Protein 2VMH (pdb70)

B-factor: mean 17.17, std 7.68, range [8.71, 51.93]

Structure (mmCIF, N/CA/C/O backbone):
data_2VMH
#
_entry.id   2VMH
#
_cell.length_a   76.784
_cell.length_b   76.784
_cell.length_c   51.822
_cell.angle_alpha   90.00
_cell.angle_beta   90.00
_cell.angle_gamma   120.00
#
_symmetry.space_group_name_H-M   'P 65'
#
loop_
_entity.id
_entity.type
_entity.pdbx_description
1 polymer 'FIBRONECTIN TYPE III DOMAIN PROTEIN'
2 non-polymer 'CALCIUM ION'
3 water water
#
loop_
_atom_site.group_PDB
_atom_site.id
_atom_site.type_symbol
_atom_site.label_atom_id
_atom_site.label_alt_id
_atom_site.label_comp_id
_atom_site.label_asym_id
_atom_site.label_entity_id
_atom_site.label_seq_id
_atom_site.pdbx_PDB_ins_code
_atom_site.Cartn_x
_atom_site.Cartn_y
_atom_site.Cartn_z
_atom_site.occupancy
_atom_site.B_iso_or_equiv
_atom_site.auth_seq_id
_atom_site.auth_comp_id
_atom_site.auth_asym_id
_atom_site.auth_atom_id
_atom_site.pdbx_PDB_model_num
ATOM 1 N N . VAL A 1 5 ? 14.122 -53.243 6.801 1.00 29.26 904 VAL A N 1
ATOM 2 C CA . VAL A 1 5 ? 14.040 -51.841 6.279 1.00 27.98 904 VAL A CA 1
ATOM 3 C C . VAL A 1 5 ? 14.844 -50.864 7.162 1.00 27.02 904 VAL A C 1
ATOM 4 O O . VAL A 1 5 ? 15.295 -51.172 8.269 1.00 31.30 904 VAL A O 1
ATOM 8 N N . GLU A 1 6 ? 15.132 -49.727 6.593 1.00 25.04 905 GLU A N 1
ATOM 9 C CA . GLU A 1 6 ? 15.860 -48.693 7.287 1.00 22.83 905 GLU A CA 1
ATOM 10 C C . GLU A 1 6 ? 14.900 -47.895 8.161 1.00 19.73 905 GLU A C 1
ATOM 11 O O . GLU A 1 6 ? 13.767 -47.608 7.783 1.00 19.54 905 GLU A O 1
ATOM 17 N N . THR A 1 7 ? 15.365 -47.475 9.325 1.00 16.71 906 THR A N 1
ATOM 18 C CA . THR A 1 7 ? 14.538 -46.704 10.236 1.00 16.25 906 THR A CA 1
ATOM 19 C C . THR A 1 7 ? 14.251 -45.312 9.694 1.00 15.80 906 THR A C 1
ATOM 20 O O . THR A 1 7 ? 13.224 -44.712 10.007 1.00 16.17 906 THR A O 1
ATOM 24 N N . SER A 1 8 ? 15.200 -44.795 8.919 1.00 14.58 907 SER A N 1
ATOM 25 C CA . SER A 1 8 ? 14.963 -43.577 8.129 1.00 14.33 907 SER A CA 1
ATOM 26 C C . SER A 1 8 ? 15.710 -43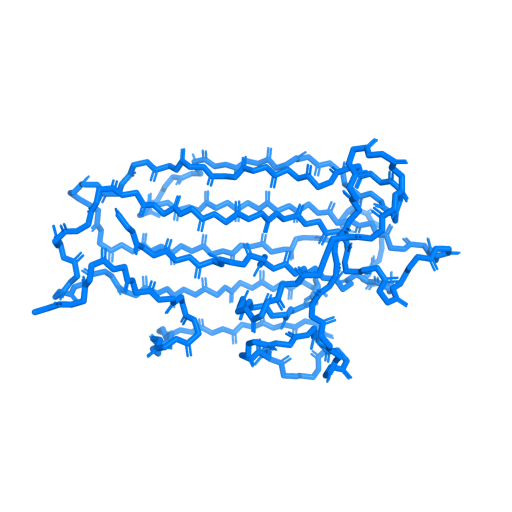.782 6.806 1.00 13.85 907 SER A C 1
ATOM 27 O O . SER A 1 8 ? 16.675 -44.561 6.753 1.00 14.80 907 SER A O 1
ATOM 30 N N . VAL A 1 9 ? 15.240 -43.101 5.762 1.00 12.51 908 VAL A N 1
ATOM 31 C CA . VAL A 1 9 ? 15.842 -43.188 4.430 1.00 13.66 908 VAL A CA 1
ATOM 32 C C . VAL A 1 9 ? 16.148 -41.748 3.956 1.00 13.31 908 VAL A C 1
ATOM 33 O O . VAL A 1 9 ? 15.217 -40.925 3.800 1.00 13.17 908 VAL A O 1
ATOM 37 N N . TYR A 1 10 ? 17.422 -41.441 3.733 1.00 12.48 909 TYR A N 1
ATOM 38 C CA . TYR A 1 10 ? 17.755 -40.085 3.282 1.00 12.29 909 TYR A CA 1
ATOM 39 C C . TYR A 1 10 ? 17.334 -39.955 1.830 1.00 11.91 909 TYR A C 1
ATOM 40 O O . TYR A 1 10 ? 17.503 -40.902 1.068 1.00 12.23 909 TYR A O 1
ATOM 49 N N . LEU A 1 11 ? 16.849 -38.783 1.405 1.00 12.55 910 LEU A N 1
ATOM 50 C CA . LEU A 1 11 ? 16.513 -38.629 -0.011 1.00 12.83 910 LEU A CA 1
ATOM 51 C C . LEU A 1 11 ? 17.711 -38.895 -0.907 1.00 13.23 910 LEU A C 1
ATOM 52 O O . LEU A 1 11 ? 17.564 -39.361 -2.026 1.00 14.72 910 LEU A O 1
ATOM 57 N N . SER A 1 12 ? 18.891 -38.553 -0.415 1.00 13.87 911 SER A N 1
ATOM 58 C CA . SER A 1 12 ? 20.139 -38.796 -1.190 1.00 15.21 911 SER A CA 1
ATOM 59 C C . SER A 1 12 ? 20.419 -40.292 -1.466 1.00 16.38 911 SER A C 1
ATOM 60 O O . SER A 1 12 ? 21.280 -40.649 -2.338 1.00 19.01 911 SER A O 1
ATOM 63 N N . GLU A 1 13 ? 19.705 -41.173 -0.775 1.00 17.15 912 GLU A N 1
ATOM 64 C CA . GLU A 1 13 ? 19.814 -42.611 -1.024 1.00 18.10 912 GLU A CA 1
ATOM 65 C C . GLU A 1 13 ? 18.850 -43.075 -2.124 1.00 18.70 912 GLU A C 1
ATOM 66 O O . GLU A 1 13 ? 18.905 -44.238 -2.555 1.00 20.57 912 GLU A O 1
ATOM 72 N N . LEU A 1 14 ? 17.878 -42.230 -2.453 1.00 17.38 913 LEU A N 1
ATOM 73 C CA . LEU A 1 14 ? 16.799 -42.588 -3.379 1.00 17.99 913 LEU A CA 1
ATOM 74 C C . LEU A 1 14 ? 17.081 -42.072 -4.776 1.00 18.68 913 LEU A C 1
ATOM 75 O O . LEU A 1 14 ? 17.856 -41.128 -4.955 1.00 20.23 913 LEU A O 1
ATOM 80 N N . GLU A 1 15 ? 16.444 -42.676 -5.771 1.00 19.90 914 GLU A N 1
ATOM 81 C CA . GLU A 1 15 ? 16.477 -42.159 -7.137 1.00 19.77 914 GLU A CA 1
ATOM 82 C C . GLU A 1 15 ? 15.219 -41.337 -7.381 1.00 17.85 914 GLU A C 1
ATOM 83 O O . GLU A 1 15 ? 14.130 -41.727 -7.019 1.00 18.02 914 GLU A O 1
ATOM 89 N N . TRP A 1 16 ? 15.372 -40.191 -8.025 1.00 16.09 915 TRP A N 1
ATOM 90 C CA . TRP A 1 16 ? 14.198 -39.367 -8.374 1.00 15.93 915 TRP A CA 1
ATOM 91 C C . TRP A 1 16 ? 13.548 -39.849 -9.692 1.00 15.65 915 TRP A C 1
ATOM 92 O O . TRP A 1 16 ? 14.226 -40.503 -10.528 1.00 16.49 915 TRP A O 1
ATOM 103 N N . LYS A 1 17 ? 12.261 -39.539 -9.868 1.00 14.56 916 LYS A N 1
ATOM 104 C CA . LYS A 1 17 ? 11.538 -39.744 -11.133 1.00 16.36 916 LYS A CA 1
ATOM 105 C C . LYS A 1 17 ? 11.954 -38.710 -12.184 1.00 14.94 916 LYS A C 1
ATOM 106 O O . LYS A 1 17 ? 11.819 -38.940 -13.369 1.00 15.62 916 LYS A O 1
ATOM 112 N N . SER A 1 18 ? 12.303 -37.506 -11.706 1.00 13.32 917 SER A N 1
ATOM 113 C CA . SER A 1 18 ? 12.698 -36.392 -12.552 1.00 13.73 917 SER A CA 1
ATOM 114 C C . SER A 1 18 ? 13.352 -35.321 -11.673 1.00 13.69 917 SER A C 1
ATOM 115 O O . SER A 1 18 ? 13.049 -35.214 -10.493 1.00 13.76 917 SER A O 1
ATOM 118 N N . ALA A 1 19 ? 14.277 -34.553 -12.232 1.00 12.80 918 ALA A N 1
ATOM 119 C CA . ALA A 1 19 ? 14.900 -33.490 -11.441 1.00 12.88 918 ALA A CA 1
ATOM 120 C C . ALA A 1 19 ? 15.448 -32.431 -12.402 1.00 13.28 918 ALA A C 1
ATOM 121 O O . ALA A 1 19 ? 16.093 -32.766 -13.417 1.00 15.39 918 ALA A O 1
ATOM 123 N N . SER A 1 20 ? 15.129 -31.175 -12.126 1.00 11.65 919 SER A N 1
ATOM 124 C CA . SER A 1 20 ? 15.694 -30.051 -12.856 1.00 12.01 919 SER A CA 1
ATOM 125 C C . SER A 1 20 ? 16.398 -29.151 -11.846 1.00 10.94 919 SER A C 1
ATOM 126 O O . SER A 1 20 ? 16.098 -29.177 -10.658 1.00 11.57 919 SER A O 1
ATOM 129 N N . THR A 1 21 ? 17.310 -28.361 -12.362 1.00 11.01 920 THR A N 1
ATOM 130 C CA . THR A 1 21 ? 18.023 -27.366 -11.576 1.00 10.95 920 THR A CA 1
ATOM 131 C C . THR A 1 21 ? 18.446 -26.192 -12.466 1.00 11.06 920 THR A C 1
ATOM 132 O O . THR A 1 21 ? 18.556 -26.364 -13.695 1.00 11.91 920 THR A O 1
ATOM 136 N N . GLY A 1 22 ? 18.709 -25.043 -11.853 1.00 11.10 921 GLY A N 1
ATOM 137 C CA . GLY A 1 22 ? 19.246 -23.880 -12.572 1.00 11.78 921 GLY A CA 1
ATOM 138 C C . GLY A 1 22 ? 20.733 -23.855 -12.788 1.00 12.06 921 GLY A C 1
ATOM 139 O O . GLY A 1 22 ? 21.228 -22.990 -13.533 1.00 13.90 921 GLY A O 1
ATOM 140 N N . TYR A 1 23 ? 21.441 -24.823 -12.233 1.00 12.07 922 TYR A N 1
ATOM 141 C CA . TYR A 1 23 ? 22.891 -24.908 -12.383 1.00 13.49 922 TYR A CA 1
ATOM 142 C C . TYR A 1 23 ? 23.402 -26.296 -12.103 1.00 14.06 922 TYR A C 1
ATOM 143 O O . TYR A 1 23 ? 23.065 -26.872 -11.078 1.00 13.68 922 TYR A O 1
ATOM 152 N N . GLY A 1 24 ? 24.290 -26.796 -12.932 1.00 14.86 923 GLY A N 1
ATOM 153 C CA . GLY A 1 24 ? 25.026 -27.991 -12.552 1.00 15.57 923 GLY A CA 1
ATOM 154 C C . GLY A 1 24 ? 24.210 -29.219 -12.274 1.00 15.59 923 GLY A C 1
ATOM 155 O O . GLY A 1 24 ? 23.270 -29.539 -12.990 1.00 14.75 923 GLY A O 1
ATOM 156 N N . GLU A 1 25 ? 24.643 -29.914 -11.231 1.00 15.93 924 GLU A N 1
ATOM 157 C CA . GLU A 1 25 ? 24.065 -31.151 -10.780 1.00 15.61 924 GLU A CA 1
ATOM 158 C C . GLU A 1 25 ? 23.245 -30.923 -9.511 1.00 14.50 924 GLU A C 1
ATOM 159 O O . GLU A 1 25 ? 23.571 -30.063 -8.677 1.00 13.65 924 GLU A O 1
ATOM 165 N N . ILE A 1 26 ? 22.205 -31.722 -9.406 1.00 13.87 925 ILE A N 1
ATOM 166 C CA . ILE A 1 26 ? 21.559 -31.910 -8.087 1.00 14.29 925 ILE A CA 1
ATOM 167 C C . ILE A 1 26 ? 22.532 -32.808 -7.308 1.00 13.90 925 ILE A C 1
ATOM 168 O O . ILE A 1 26 ? 22.823 -33.923 -7.734 1.00 15.87 925 ILE A O 1
ATOM 173 N N . GLN A 1 27 ? 23.082 -32.284 -6.212 1.00 12.42 926 GLN A N 1
ATOM 174 C CA . GLN A 1 27 ? 24.132 -32.960 -5.478 1.00 13.33 926 GLN A CA 1
ATOM 175 C C . GLN A 1 27 ? 23.599 -33.751 -4.291 1.00 13.16 926 GLN A C 1
ATOM 176 O O . GLN A 1 27 ? 22.769 -33.263 -3.524 1.00 12.76 926 GLN A O 1
ATOM 182 N N . LYS A 1 28 ? 24.074 -34.984 -4.174 1.00 13.51 927 LYS A N 1
ATOM 183 C CA . LYS A 1 28 ? 23.726 -35.855 -3.070 1.00 14.69 927 LYS A CA 1
ATOM 184 C C . LYS A 1 28 ? 24.710 -35.611 -1.942 1.00 13.71 927 LYS A C 1
ATOM 185 O O . LYS A 1 28 ? 25.918 -35.755 -2.115 1.00 14.46 927 LYS A O 1
ATOM 191 N N . ASP A 1 29 ? 24.182 -35.178 -0.795 1.00 12.22 928 ASP A N 1
ATOM 192 C CA . ASP A 1 29 ? 25.002 -34.946 0.400 1.00 12.66 928 ASP A CA 1
ATOM 193 C C . ASP A 1 29 ? 26.078 -33.860 0.250 1.00 12.87 928 ASP A C 1
ATOM 194 O O . ASP A 1 29 ? 27.144 -33.864 0.903 1.00 13.81 928 ASP A O 1
ATOM 199 N N . ALA A 1 30 ? 25.754 -32.877 -0.593 1.00 12.39 929 ALA A N 1
ATOM 200 C CA . ALA A 1 30 ? 26.604 -31.727 -0.767 1.00 12.55 929 ALA A CA 1
ATOM 201 C C . ALA A 1 30 ? 25.751 -30.594 -1.325 1.00 12.14 929 ALA A C 1
ATOM 202 O O . ALA A 1 30 ? 24.642 -30.819 -1.832 1.00 12.25 929 ALA A O 1
ATOM 204 N N . SER A 1 31 ? 26.288 -29.376 -1.240 1.00 12.10 930 SER A N 1
ATOM 205 C CA . SER A 1 31 ? 25.640 -28.212 -1.817 1.00 12.19 930 SER A CA 1
ATOM 206 C C . SER A 1 31 ? 25.711 -28.279 -3.343 1.00 12.80 930 SER A C 1
ATOM 207 O O . SER A 1 31 ? 26.452 -29.078 -3.880 1.00 13.18 930 SER A O 1
ATOM 210 N N . CYS A 1 32 ? 25.079 -27.336 -4.038 1.00 12.90 931 CYS A N 1
ATOM 211 C CA . CYS A 1 32 ? 25.161 -27.404 -5.508 1.00 14.48 931 CYS A CA 1
ATOM 212 C C . CYS A 1 32 ? 26.604 -27.098 -5.972 1.00 14.20 931 CYS A C 1
ATOM 213 O O . CYS A 1 32 ? 26.945 -27.467 -7.070 1.00 15.07 931 CYS A O 1
ATOM 216 N N . ASP A 1 33 ? 27.429 -26.448 -5.139 1.00 14.88 932 ASP A N 1
ATOM 217 C CA . ASP A 1 33 ? 28.847 -26.207 -5.512 1.00 14.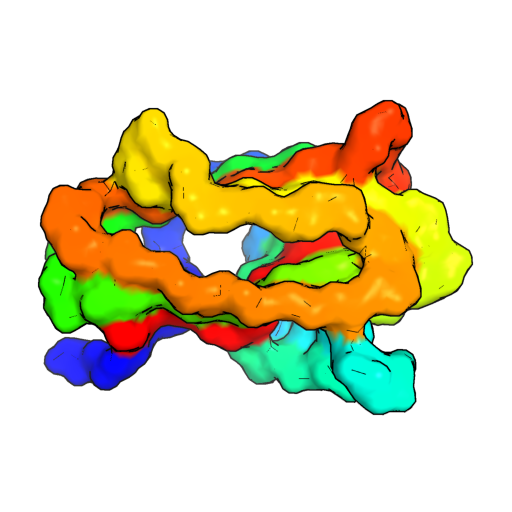26 932 ASP A CA 1
ATOM 218 C C . ASP A 1 33 ? 29.759 -27.341 -4.977 1.00 14.45 932 ASP A C 1
ATOM 219 O O . ASP A 1 33 ? 30.984 -27.232 -5.082 1.00 15.75 932 ASP A O 1
ATOM 224 N N . GLY A 1 34 ? 29.188 -28.395 -4.372 1.00 14.82 933 GLY A N 1
ATOM 225 C CA . GLY A 1 34 ? 29.965 -29.567 -3.967 1.00 15.45 933 GLY A CA 1
ATOM 226 C C . GLY A 1 34 ? 30.607 -29.445 -2.579 1.00 16.06 933 GLY A C 1
ATOM 227 O O . GLY A 1 34 ? 31.478 -30.246 -2.232 1.00 18.37 933 GLY A O 1
ATOM 228 N N . ASN A 1 35 ? 30.162 -28.471 -1.779 1.00 14.83 934 ASN A N 1
ATOM 229 C CA . ASN A 1 35 ? 30.671 -28.295 -0.417 1.00 15.49 934 ASN A CA 1
ATOM 230 C C . ASN A 1 35 ? 29.777 -29.071 0.554 1.00 14.00 934 ASN A C 1
ATOM 231 O O . ASN A 1 35 ? 28.673 -29.517 0.182 1.00 14.68 934 ASN A O 1
ATOM 236 N N . THR A 1 36 ? 30.233 -29.260 1.790 1.00 13.71 935 THR A N 1
ATOM 237 C CA . THR A 1 36 ? 29.311 -29.720 2.818 1.00 14.30 935 THR A CA 1
ATOM 238 C C . THR A 1 36 ? 28.146 -28.739 2.888 1.00 12.81 935 THR A C 1
ATOM 239 O O . THR A 1 36 ? 28.346 -27.510 2.881 1.00 13.05 935 THR A O 1
ATOM 243 N N . ILE A 1 37 ? 26.927 -29.289 2.947 1.00 11.73 936 ILE A N 1
ATOM 244 C CA . ILE A 1 37 ? 25.741 -28.437 3.043 1.00 11.66 936 ILE A CA 1
ATOM 245 C C . ILE A 1 37 ? 25.795 -27.626 4.341 1.00 11.90 936 ILE A C 1
ATOM 246 O O . ILE A 1 37 ? 26.062 -28.181 5.410 1.00 11.51 936 ILE A O 1
ATOM 251 N N . THR A 1 38 ? 25.556 -26.316 4.234 1.00 11.77 937 THR A N 1
ATOM 252 C CA . THR A 1 38 ? 25.462 -25.465 5.379 1.00 12.22 937 THR A CA 1
ATOM 253 C C . THR A 1 38 ? 24.252 -24.570 5.271 1.00 11.69 937 THR A C 1
ATOM 254 O O . THR A 1 38 ? 23.977 -24.040 4.203 1.00 11.88 937 THR A O 1
ATOM 258 N N . LEU A 1 39 ? 23.522 -24.394 6.388 1.00 11.12 938 LEU A N 1
ATOM 259 C CA . LEU A 1 39 ? 22.375 -23.492 6.468 1.00 11.91 938 LEU A CA 1
ATOM 260 C C . LEU A 1 39 ? 22.590 -22.498 7.621 1.00 12.49 938 LEU A C 1
ATOM 261 O O . LEU A 1 39 ? 23.464 -22.683 8.482 1.00 12.70 938 LEU A O 1
ATOM 266 N N . LYS A 1 40 ? 21.804 -21.442 7.621 1.00 13.41 939 LYS A N 1
ATOM 267 C CA . LYS A 1 40 ? 21.906 -20.407 8.651 1.00 14.99 939 LYS A CA 1
ATOM 268 C C . LYS A 1 40 ? 21.187 -20.835 9.933 1.00 15.97 939 LYS A C 1
ATOM 269 O O . LYS A 1 40 ? 19.959 -20.999 9.939 1.00 15.37 939 LYS A O 1
ATOM 275 N N . GLY A 1 41 ? 21.947 -20.923 11.028 1.00 18.05 940 GLY A N 1
ATOM 276 C CA . GLY A 1 41 ? 21.387 -21.320 12.324 1.00 19.75 940 GLY A CA 1
ATOM 277 C C . GLY A 1 41 ? 20.731 -20.152 13.024 1.00 22.31 940 GLY A C 1
ATOM 278 O O . GLY A 1 41 ? 20.956 -19.007 12.669 1.00 21.14 940 GLY A O 1
ATOM 279 N N . GLU A 1 42 ? 19.957 -20.480 14.058 1.00 26.00 941 GLU A N 1
ATOM 280 C CA . GLU A 1 42 ? 19.277 -19.500 14.898 1.00 29.86 941 GLU A CA 1
ATOM 281 C C . GLU A 1 42 ? 20.306 -18.633 15.633 1.00 30.18 941 GLU A C 1
ATOM 282 O O . GLU A 1 42 ? 20.051 -17.449 15.823 1.00 32.96 941 GLU A O 1
ATOM 288 N N . ASN A 1 43 ? 21.467 -19.190 16.008 1.00 30.58 942 ASN A N 1
ATOM 289 C CA . ASN A 1 43 ? 22.495 -18.367 16.684 1.00 30.98 942 ASN A CA 1
ATOM 290 C C . ASN A 1 43 ? 23.276 -17.435 15.721 1.00 30.66 942 ASN A C 1
ATOM 291 O 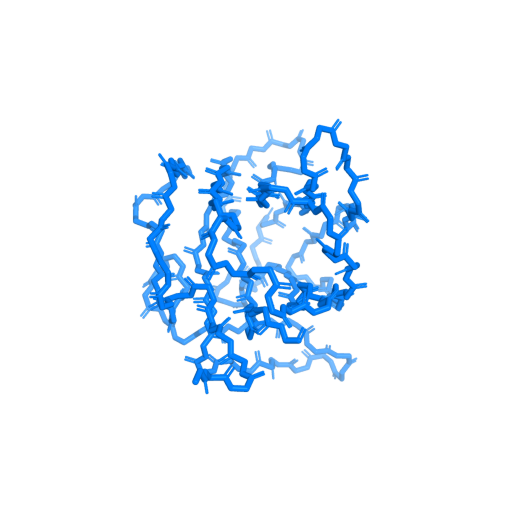O . ASN A 1 43 ? 24.183 -16.723 16.157 1.00 32.61 942 ASN A O 1
ATOM 296 N N . GLY A 1 44 ? 22.899 -17.418 14.432 1.00 29.24 943 GLY A N 1
ATOM 297 C CA . GLY A 1 44 ? 23.651 -16.686 13.402 1.00 27.93 943 GLY A CA 1
ATOM 298 C C . GLY A 1 44 ? 24.797 -17.438 12.738 1.00 26.40 943 GLY A C 1
ATOM 299 O O . GLY A 1 44 ? 25.240 -17.085 11.636 1.00 26.43 943 GLY A O 1
ATOM 300 N N . GLU A 1 45 ? 25.234 -18.527 13.373 1.00 24.03 944 GLU A N 1
ATOM 301 C CA . GLU A 1 45 ? 26.317 -19.347 12.889 1.00 23.16 944 GLU A CA 1
ATOM 302 C C . GLU A 1 45 ? 25.794 -20.382 11.875 1.00 21.24 944 GLU A C 1
ATOM 303 O O . GLU A 1 45 ? 24.585 -20.625 11.834 1.00 21.54 944 GLU A O 1
ATOM 309 N N . LYS A 1 46 ? 26.702 -20.958 11.102 1.00 19.61 945 LYS A N 1
ATOM 310 C CA . LYS A 1 46 ? 26.378 -22.016 10.126 1.00 20.33 945 LYS A CA 1
ATOM 311 C C . LYS A 1 46 ? 26.000 -23.297 10.880 1.00 17.81 945 LYS A C 1
ATOM 312 O O . LYS A 1 46 ? 26.565 -23.625 11.941 1.00 18.96 945 LYS A O 1
ATOM 318 N N . VAL A 1 47 ? 25.077 -24.036 10.287 1.00 14.70 946 VAL A N 1
ATOM 319 C CA . VAL A 1 47 ? 24.759 -25.408 10.708 1.00 14.16 946 VAL A CA 1
ATOM 320 C C . VAL A 1 47 ? 25.129 -26.297 9.507 1.00 13.74 946 VAL A C 1
ATOM 321 O O . VAL A 1 47 ? 24.631 -26.059 8.388 1.00 14.25 946 VAL A O 1
ATOM 325 N N . SER A 1 48 ? 26.007 -27.275 9.741 1.00 13.67 947 SER A N 1
ATOM 326 C CA . SER A 1 48 ? 26.489 -28.146 8.702 1.00 13.76 947 SER A CA 1
ATOM 327 C C . SER A 1 48 ? 25.677 -29.425 8.724 1.00 13.05 947 SER A C 1
ATOM 328 O O . SER A 1 48 ? 25.303 -29.870 9.807 1.00 14.29 947 SER A O 1
ATOM 331 N N . TYR A 1 49 ? 25.495 -30.056 7.560 1.00 12.14 948 TYR A N 1
ATOM 332 C CA . TYR A 1 49 ? 24.717 -31.278 7.400 1.00 12.62 948 TYR A CA 1
ATOM 333 C C . TYR A 1 49 ? 25.542 -32.335 6.668 1.00 13.78 948 TYR A C 1
ATOM 334 O O . TYR A 1 49 ? 26.065 -32.087 5.573 1.00 15.30 948 TYR A O 1
ATOM 343 N N . ASP A 1 50 ? 25.612 -33.526 7.249 1.00 14.87 949 ASP A N 1
ATOM 344 C CA . ASP A 1 50 ? 26.300 -34.636 6.611 1.00 15.27 949 ASP A CA 1
ATOM 345 C C . ASP A 1 50 ? 25.550 -35.165 5.384 1.00 14.48 949 ASP A C 1
ATOM 346 O O . ASP A 1 50 ? 26.161 -35.586 4.384 1.00 16.63 949 ASP A O 1
ATOM 351 N N . LYS A 1 51 ? 24.219 -35.170 5.495 1.00 12.64 950 LYS A N 1
ATOM 352 C CA . LYS A 1 51 ? 23.357 -35.686 4.441 1.00 12.59 950 LYS A CA 1
ATOM 353 C C . LYS A 1 51 ? 22.382 -34.608 4.000 1.00 11.56 950 LYS A C 1
ATOM 354 O O . LYS A 1 51 ? 21.994 -33.726 4.780 1.00 11.83 950 LYS A O 1
ATOM 360 N N . GLY A 1 52 ? 21.939 -34.729 2.738 1.00 11.30 951 GLY A N 1
ATOM 361 C CA . GLY A 1 52 ? 20.943 -33.788 2.211 1.00 10.65 951 GLY A CA 1
ATOM 362 C C . GLY A 1 52 ? 20.992 -33.742 0.687 1.00 11.11 951 GLY A C 1
ATOM 363 O O . GLY A 1 52 ? 21.626 -34.601 0.018 1.00 11.44 951 GLY A O 1
ATOM 364 N N . ILE A 1 53 ? 20.338 -32.723 0.134 1.00 11.31 952 ILE A N 1
ATOM 365 C CA . ILE A 1 53 ? 20.250 -32.532 -1.309 1.00 11.21 952 ILE A CA 1
ATOM 366 C C . ILE A 1 53 ? 20.620 -31.060 -1.572 1.00 11.11 952 ILE A C 1
ATOM 367 O O . ILE A 1 53 ? 20.056 -30.168 -0.965 1.00 10.78 952 ILE A O 1
ATOM 372 N N . GLY A 1 54 ? 21.572 -30.846 -2.482 1.00 10.84 953 GLY A N 1
ATOM 373 C CA . GLY A 1 54 ? 21.950 -29.507 -2.864 1.00 10.95 953 GLY A CA 1
ATOM 374 C C . GLY A 1 54 ? 21.543 -29.163 -4.281 1.00 10.31 953 GLY A C 1
ATOM 375 O O . GLY A 1 54 ? 21.882 -29.884 -5.212 1.00 11.84 953 GLY A O 1
ATOM 376 N N . THR A 1 55 ? 20.784 -28.067 -4.437 1.00 9.86 954 THR A N 1
ATOM 377 C CA . THR A 1 55 ? 20.312 -27.693 -5.757 1.00 10.53 954 THR A CA 1
ATOM 378 C C . THR A 1 55 ? 20.341 -26.161 -5.939 1.00 10.40 954 THR A C 1
ATOM 379 O O . THR A 1 55 ? 20.960 -25.423 -5.134 1.00 9.72 954 THR A O 1
ATOM 383 N N . HIS A 1 56 ? 19.705 -25.705 -7.009 1.00 10.71 955 HIS A N 1
ATOM 384 C CA . HIS A 1 56 ? 19.794 -24.308 -7.420 1.00 9.91 955 HIS A CA 1
ATOM 385 C C . HIS A 1 56 ? 18.478 -23.910 -8.081 1.00 9.83 955 HIS A C 1
ATOM 386 O O . HIS A 1 56 ? 18.029 -24.626 -8.971 1.00 10.91 955 HIS A O 1
ATOM 393 N N . ALA A 1 57 ? 17.890 -22.776 -7.691 1.00 10.02 956 ALA A N 1
ATOM 394 C CA . ALA A 1 57 ? 16.661 -22.346 -8.338 1.00 10.19 956 ALA A CA 1
ATOM 395 C C . ALA A 1 57 ? 16.928 -22.133 -9.845 1.00 10.52 956 ALA A C 1
ATOM 396 O O . ALA A 1 57 ? 18.057 -21.767 -10.214 1.00 11.20 956 ALA A O 1
ATOM 398 N N . HIS A 1 58 ? 15.936 -22.327 -10.712 1.00 11.66 957 HIS A N 1
ATOM 399 C CA . HIS A 1 58 ? 14.673 -23.007 -10.402 1.00 11.76 957 HIS A CA 1
ATOM 400 C C . HIS A 1 58 ? 14.908 -24.529 -10.426 1.00 11.09 957 HIS A C 1
ATOM 401 O O . HIS A 1 58 ? 15.504 -25.045 -11.374 1.00 11.55 957 HIS A O 1
ATOM 408 N N . SER A 1 59 ? 14.437 -25.235 -9.397 1.00 9.85 958 SER A N 1
ATOM 409 C CA . SER A 1 59 ? 14.644 -26.656 -9.291 1.00 10.02 958 SER A CA 1
ATOM 410 C C . SER A 1 59 ? 13.342 -27.348 -8.899 1.00 10.19 958 SER A C 1
ATOM 411 O O . SER A 1 59 ? 12.642 -26.865 -7.993 1.00 11.59 958 SER A O 1
ATOM 414 N N . GLU A 1 60 ? 13.070 -28.481 -9.566 1.00 11.18 959 GLU A N 1
ATOM 415 C CA . GLU A 1 60 ? 11.938 -29.350 -9.167 1.00 11.33 959 GLU A CA 1
ATOM 416 C C . GLU A 1 60 ? 12.492 -30.774 -9.158 1.00 11.58 959 GLU A C 1
ATOM 417 O O . GLU A 1 60 ? 13.037 -31.227 -10.176 1.00 12.76 959 GLU A O 1
ATOM 423 N N . ILE A 1 61 ? 12.327 -31.455 -8.022 1.00 10.32 960 ILE A N 1
ATOM 424 C CA . ILE A 1 61 ? 12.855 -32.791 -7.829 1.00 11.37 960 ILE A CA 1
ATOM 425 C C . ILE A 1 61 ? 11.691 -33.656 -7.333 1.00 11.81 960 ILE A C 1
ATOM 426 O O . ILE A 1 61 ? 11.057 -33.345 -6.323 1.00 12.32 960 ILE A O 1
ATOM 431 N N . VAL A 1 62 ? 11.394 -34.736 -8.063 1.00 11.83 961 VAL A N 1
ATOM 432 C CA . VAL A 1 62 ? 10.208 -35.555 -7.794 1.00 11.96 961 VAL A CA 1
ATOM 433 C C . VAL A 1 62 ? 10.633 -36.983 -7.444 1.00 12.57 961 VAL A C 1
ATOM 434 O O . VAL A 1 62 ? 11.379 -37.614 -8.190 1.00 12.82 961 VAL A O 1
ATOM 438 N N . TYR A 1 63 ? 10.136 -37.459 -6.295 1.00 12.23 962 TYR A N 1
ATOM 439 C CA . TYR A 1 63 ? 10.400 -38.805 -5.816 1.00 12.01 962 TYR A CA 1
ATOM 440 C C . TYR A 1 63 ? 9.090 -39.577 -5.723 1.00 13.33 962 TYR A C 1
ATOM 441 O O . TYR A 1 63 ? 8.086 -39.059 -5.228 1.00 14.03 962 TYR A O 1
ATOM 450 N N . SER A 1 64 ? 9.133 -40.809 -6.193 1.00 14.50 963 SER A N 1
ATOM 451 C CA . SER A 1 64 ? 8.042 -41.744 -5.928 1.00 15.40 963 SER A CA 1
ATOM 452 C C . SER A 1 64 ? 8.162 -42.292 -4.511 1.00 15.18 963 SER A C 1
ATOM 453 O O . SER A 1 64 ? 9.284 -42.663 -4.072 1.00 15.26 963 SER A O 1
ATOM 456 N N . LEU A 1 65 ? 7.022 -42.395 -3.827 1.00 15.49 964 LEU A N 1
ATOM 457 C CA . LEU A 1 65 ? 6.981 -43.026 -2.530 1.00 16.12 964 LEU A CA 1
ATOM 458 C C . LEU A 1 65 ? 6.470 -44.470 -2.628 1.00 17.90 964 LEU A C 1
ATOM 459 O O . LEU A 1 65 ? 6.177 -45.079 -1.624 1.00 18.22 964 LEU A O 1
ATOM 464 N N . GLU A 1 66 ? 6.351 -45.007 -3.841 1.00 18.90 965 GLU A N 1
ATOM 465 C CA . GLU A 1 66 ? 5.985 -46.435 -4.004 1.00 22.22 965 GLU A CA 1
ATOM 466 C C . GLU A 1 66 ? 7.070 -47.327 -3.409 1.00 23.48 965 GLU A C 1
ATOM 467 O O . GLU A 1 66 ? 8.260 -47.130 -3.651 1.00 24.52 965 GLU A O 1
ATOM 473 N N . GLY A 1 67 ? 6.635 -48.325 -2.628 1.00 25.61 966 GLY A N 1
ATOM 474 C CA . GLY A 1 67 ? 7.542 -49.172 -1.871 1.00 26.41 966 GLY A CA 1
ATOM 475 C C . GLY A 1 67 ? 8.238 -48.462 -0.722 1.00 26.80 966 GLY A C 1
ATOM 476 O O . GLY A 1 67 ? 9.214 -48.984 -0.165 1.00 29.65 966 GLY A O 1
ATOM 477 N N . LEU A 1 68 ? 7.763 -47.259 -0.374 1.00 25.64 967 LEU A N 1
ATOM 478 C CA . LEU A 1 68 ? 8.263 -46.521 0.782 1.00 24.43 967 LEU A CA 1
ATOM 479 C C . LEU A 1 68 ? 7.108 -46.110 1.719 1.00 24.84 967 LEU A C 1
ATOM 480 O O . LEU A 1 68 ? 7.221 -45.178 2.504 1.00 24.25 967 LEU A O 1
ATOM 485 N N . ASP A 1 69 ? 5.989 -46.831 1.669 1.00 25.54 968 ASP A N 1
ATOM 486 C CA . ASP A 1 69 ? 4.814 -46.499 2.516 1.00 26.55 968 AS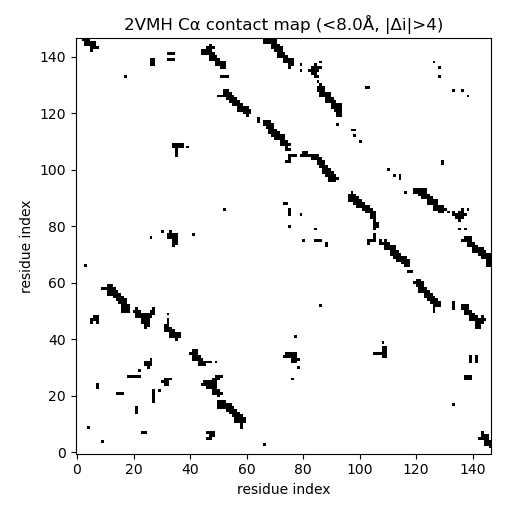P A CA 1
ATOM 487 C C . ASP A 1 69 ? 5.002 -46.775 4.017 1.00 25.87 968 ASP A C 1
ATOM 488 O O . ASP A 1 69 ? 4.068 -46.543 4.844 1.00 28.42 968 ASP A O 1
ATOM 493 N N . TYR A 1 70 ? 6.207 -47.215 4.366 1.00 23.80 969 TYR A N 1
ATOM 494 C CA . TYR A 1 70 ? 6.617 -47.490 5.737 1.00 22.97 969 TYR A CA 1
ATOM 495 C C . TYR A 1 70 ? 6.708 -46.234 6.625 1.00 19.49 969 TYR A C 1
ATOM 496 O O . TYR A 1 70 ? 6.723 -46.351 7.836 1.00 17.82 969 TYR A O 1
ATOM 505 N N . TYR A 1 71 ? 6.880 -45.055 6.025 1.00 17.52 970 TYR A N 1
ATOM 506 C CA . TYR A 1 71 ? 7.314 -43.865 6.784 1.00 17.79 970 TYR A CA 1
ATOM 507 C C . TYR A 1 71 ? 6.182 -42.893 7.043 1.00 18.14 970 TYR A C 1
ATOM 508 O O . TYR A 1 71 ? 5.258 -42.810 6.248 1.00 20.87 970 TYR A O 1
ATOM 517 N N . ASP A 1 72 ? 6.270 -42.160 8.150 1.00 17.53 971 ASP A N 1
ATOM 518 C CA . ASP A 1 72 ? 5.214 -41.262 8.554 1.00 18.65 971 ASP A CA 1
ATOM 519 C C . ASP A 1 72 ? 5.436 -39.834 8.030 1.00 16.28 971 ASP A C 1
ATOM 520 O O . ASP A 1 72 ? 4.488 -39.127 7.756 1.00 16.41 971 ASP A O 1
ATOM 525 N N . TYR A 1 73 ? 6.696 -39.406 7.931 1.00 13.85 972 TYR A N 1
ATOM 526 C CA . TYR A 1 73 ? 7.007 -37.994 7.688 1.00 14.26 972 TYR A CA 1
ATOM 527 C C . TYR A 1 73 ? 8.119 -37.826 6.662 1.00 12.97 972 TYR A C 1
ATOM 528 O O . TYR A 1 73 ? 9.041 -38.664 6.574 1.00 13.05 972 TYR A O 1
ATOM 537 N N . PHE A 1 74 ? 8.020 -36.725 5.918 1.00 11.51 973 PHE A N 1
ATOM 538 C CA . PHE A 1 74 ? 9.201 -36.206 5.244 1.00 10.78 973 PHE A CA 1
ATOM 539 C C . PHE A 1 74 ? 9.738 -35.086 6.150 1.00 10.67 973 PHE A C 1
ATOM 540 O O . PHE A 1 74 ? 8.976 -34.193 6.559 1.00 11.17 973 PHE A O 1
ATOM 548 N N . GLU A 1 75 ? 11.038 -35.135 6.469 1.00 10.61 974 GLU A N 1
ATOM 549 C CA . GLU A 1 75 ? 11.647 -34.095 7.318 1.00 10.50 974 GLU A CA 1
ATOM 550 C C . GLU A 1 75 ? 12.928 -33.595 6.668 1.00 10.05 974 GLU A C 1
ATOM 551 O O . GLU A 1 75 ? 13.710 -34.379 6.127 1.00 10.60 974 GLU A O 1
ATOM 557 N N . THR A 1 76 ? 13.128 -32.290 6.789 1.00 9.48 975 THR A N 1
ATOM 558 C CA . THR A 1 76 ? 14.331 -31.641 6.272 1.00 10.48 975 THR A CA 1
ATOM 559 C C . THR A 1 76 ? 14.424 -30.255 6.860 1.00 10.53 975 THR A C 1
ATOM 560 O O . THR A 1 76 ? 13.424 -29.698 7.346 1.00 12.24 975 THR A O 1
ATOM 564 N N . PHE A 1 77 ? 15.630 -29.706 6.848 1.00 10.46 976 PHE A N 1
ATOM 565 C CA . PHE A 1 77 ? 15.818 -28.256 7.005 1.00 10.84 976 PHE A CA 1
ATOM 566 C C . PHE A 1 77 ? 16.042 -27.650 5.628 1.00 11.37 976 PHE A C 1
ATOM 567 O O . PHE A 1 77 ? 16.524 -28.339 4.705 1.00 11.81 976 PHE A O 1
ATOM 575 N N . VAL A 1 78 ? 15.637 -26.398 5.484 1.00 10.81 977 VAL A N 1
ATOM 576 C CA . VAL A 1 78 ? 15.812 -25.696 4.204 1.00 10.57 977 VAL A CA 1
ATOM 577 C C . VAL A 1 78 ? 16.361 -24.287 4.447 1.00 10.09 977 VAL A C 1
ATOM 578 O O . VAL A 1 78 ? 16.081 -23.638 5.453 1.00 10.40 977 VAL A O 1
ATOM 582 N N . GLY A 1 79 ? 17.126 -23.824 3.479 1.00 10.89 978 GLY A N 1
ATOM 583 C CA . GLY A 1 79 ? 17.562 -22.445 3.472 1.00 10.89 978 GLY A CA 1
ATOM 584 C C . GLY A 1 79 ? 18.543 -22.178 2.328 1.00 10.00 978 GLY A C 1
ATOM 585 O O . GLY A 1 79 ? 18.904 -23.088 1.551 1.00 9.65 978 GLY A O 1
ATOM 586 N N . VAL A 1 80 ? 18.934 -20.905 2.193 1.00 10.38 979 VAL A N 1
ATOM 587 C CA . VAL A 1 80 ? 20.054 -20.579 1.297 1.00 10.12 979 VAL A CA 1
ATOM 588 C C . VAL A 1 80 ? 21.320 -21.290 1.837 1.00 10.46 979 VAL A C 1
ATOM 589 O O . VAL A 1 80 ? 21.691 -21.117 3.015 1.00 11.55 979 VAL A O 1
ATOM 593 N N . ASP A 1 81 ? 21.968 -22.066 0.977 1.00 10.05 980 ASP A N 1
ATOM 594 C CA . ASP A 1 81 ? 23.221 -22.712 1.369 1.00 10.64 980 ASP A CA 1
ATOM 595 C C . ASP A 1 81 ? 24.252 -21.621 1.682 1.00 10.72 980 ASP A C 1
ATOM 596 O O . ASP A 1 81 ? 24.408 -20.664 0.901 1.00 11.71 980 ASP A O 1
ATOM 601 N N . GLN A 1 82 ? 24.901 -21.749 2.847 1.00 11.08 981 GLN A N 1
ATOM 602 C CA . GLN A 1 82 ? 25.713 -20.624 3.345 1.00 10.95 981 GLN A CA 1
ATOM 603 C C . GLN A 1 82 ? 27.045 -20.469 2.621 1.00 10.97 981 GLN A C 1
ATOM 604 O O . GLN A 1 82 ? 27.784 -19.474 2.872 1.00 12.91 981 GLN A O 1
ATOM 610 N N . GLU A 1 83 ? 27.313 -21.338 1.649 1.00 11.61 982 GLU A N 1
ATOM 611 C CA . GLU A 1 83 ? 28.395 -21.003 0.669 1.00 12.15 982 GLU A CA 1
ATOM 612 C C . GLU A 1 83 ? 28.079 -19.665 -0.034 1.00 12.47 982 GLU A C 1
ATOM 613 O O . GLU A 1 83 ? 29.011 -19.028 -0.577 1.00 14.47 982 GLU A O 1
ATOM 619 N N . MET A 1 84 ? 26.795 -19.275 -0.066 1.00 11.26 983 MET A N 1
ATOM 620 C CA . MET A 1 84 ? 26.386 -18.001 -0.696 1.00 12.82 983 MET A CA 1
ATOM 621 C C . MET A 1 84 ? 26.023 -16.915 0.344 1.00 12.21 983 MET A C 1
ATOM 622 O O . MET A 1 84 ? 25.325 -15.934 0.003 1.00 13.02 983 MET A O 1
ATOM 627 N N . ALA A 1 85 ? 26.483 -17.080 1.598 1.00 12.80 984 ALA A N 1
ATOM 628 C CA . ALA A 1 85 ? 26.367 -15.989 2.560 1.00 13.39 984 ALA A CA 1
ATOM 629 C C . ALA A 1 85 ? 26.971 -14.695 1.945 1.00 14.10 984 ALA A C 1
ATOM 630 O O . ALA A 1 85 ? 27.996 -14.764 1.317 1.00 15.40 984 ALA A O 1
ATOM 632 N N . GLY A 1 86 ? 26.264 -13.584 2.119 1.00 14.38 985 GLY A N 1
ATOM 633 C CA . GLY A 1 86 ? 26.739 -12.269 1.665 1.00 13.76 985 GLY A CA 1
ATOM 634 C C . GLY A 1 86 ? 26.358 -11.895 0.235 1.00 13.83 985 GLY A C 1
ATOM 635 O O . GLY A 1 86 ? 26.696 -10.819 -0.240 1.00 14.07 985 GLY A O 1
ATOM 636 N N . THR A 1 87 ? 25.659 -12.795 -0.444 1.00 12.92 986 THR A N 1
ATOM 637 C CA . THR A 1 87 ? 25.274 -12.615 -1.823 1.00 12.32 986 THR A CA 1
ATOM 638 C C . THR A 1 87 ? 23.781 -12.199 -1.932 1.00 12.11 986 THR A C 1
ATOM 639 O O . THR A 1 87 ? 23.043 -12.096 -0.935 1.00 12.41 986 THR A O 1
ATOM 643 N N . VAL A 1 88 ? 23.377 -12.016 -3.191 1.00 11.38 987 VAL A N 1
ATOM 644 C CA . VAL A 1 88 ? 21.999 -11.678 -3.602 1.00 11.81 987 VAL A CA 1
ATOM 645 C C . VAL A 1 88 ? 21.056 -12.881 -3.547 1.00 11.84 987 VAL A C 1
ATOM 646 O O . VAL A 1 88 ? 19.894 -12.760 -3.942 1.00 11.82 987 VAL A O 1
ATOM 650 N N . ALA A 1 89 ? 21.544 -14.023 -3.051 1.00 11.57 988 ALA A N 1
ATOM 651 C CA . ALA A 1 89 ? 20.693 -15.236 -2.935 1.00 11.85 988 ALA A CA 1
ATOM 652 C C . ALA A 1 89 ? 19.303 -14.880 -2.434 1.00 11.25 988 ALA A C 1
ATOM 653 O O . ALA A 1 89 ? 19.159 -14.234 -1.374 1.00 12.50 988 ALA A O 1
ATOM 655 N N . SER A 1 90 ? 18.297 -15.414 -3.104 1.00 11.68 989 SER A N 1
ATOM 656 C CA . SER A 1 90 ? 16.910 -15.166 -2.714 1.00 10.44 989 SER A CA 1
ATOM 657 C C . SER A 1 90 ? 16.053 -16.250 -3.354 1.00 10.42 989 SER A C 1
ATOM 658 O O . SER A 1 90 ? 15.909 -16.350 -4.576 1.00 10.92 989 SER A O 1
ATOM 661 N N . ILE A 1 91 ? 15.443 -17.048 -2.508 1.00 11.13 990 ILE A N 1
ATOM 662 C CA . ILE A 1 91 ? 14.723 -18.234 -2.952 1.00 10.17 990 ILE A CA 1
ATOM 663 C C . ILE A 1 91 ? 13.504 -18.523 -2.082 1.00 11.43 990 ILE A C 1
ATOM 664 O O . ILE A 1 91 ? 13.339 -17.937 -1.032 1.00 11.58 990 ILE A O 1
ATOM 669 N N . SER A 1 92 ? 12.686 -19.455 -2.517 1.00 11.32 991 SER A N 1
ATOM 670 C CA . SER A 1 92 ? 11.676 -20.029 -1.609 1.00 11.55 991 SER A CA 1
ATOM 671 C C . SER A 1 92 ? 11.663 -21.513 -1.894 1.00 11.35 991 SER A C 1
ATOM 672 O O . SER A 1 92 ? 12.051 -21.990 -3.000 1.00 11.30 991 SER A O 1
ATOM 675 N N . PHE A 1 93 ? 11.217 -22.250 -0.864 1.00 10.58 992 PHE A N 1
ATOM 676 C CA . PHE A 1 93 ? 11.069 -23.702 -0.925 1.00 10.16 992 PHE A CA 1
ATOM 677 C C . PHE A 1 93 ? 9.603 -24.045 -0.858 1.00 10.65 992 PHE A C 1
ATOM 678 O O . PHE A 1 93 ? 8.883 -23.556 0.028 1.00 11.19 992 PHE A O 1
ATOM 686 N N . GLU A 1 94 ? 9.197 -24.928 -1.764 1.00 10.38 993 GLU A N 1
ATOM 687 C CA . GLU A 1 94 ? 7.866 -25.539 -1.651 1.00 12.25 993 GLU A CA 1
ATOM 688 C C . GLU A 1 94 ? 8.026 -27.038 -1.662 1.00 12.26 993 GLU A C 1
ATOM 689 O O . GLU A 1 94 ? 8.883 -27.585 -2.398 1.00 14.17 993 GLU A O 1
ATOM 695 N N . VAL A 1 95 ? 7.157 -27.687 -0.902 1.00 10.53 994 VAL A N 1
ATOM 696 C CA . VAL A 1 95 ? 7.124 -29.133 -0.911 1.00 10.07 994 VAL A CA 1
ATOM 697 C C . VAL A 1 95 ? 5.670 -29.506 -1.249 1.00 11.50 994 VAL A C 1
ATOM 698 O O . VAL A 1 95 ? 4.735 -28.921 -0.684 1.00 11.22 994 VAL A O 1
ATOM 702 N N . TYR A 1 96 ? 5.525 -30.483 -2.163 1.00 10.98 995 TYR A N 1
ATOM 703 C CA . TYR A 1 96 ? 4.212 -31.010 -2.553 1.00 11.41 995 TYR A CA 1
ATOM 704 C C . TYR A 1 96 ? 4.147 -32.495 -2.190 1.00 12.58 995 TYR A C 1
ATOM 705 O O . TYR A 1 96 ? 5.129 -33.223 -2.354 1.00 12.23 995 TYR A O 1
ATOM 714 N N . LEU A 1 97 ? 2.963 -32.939 -1.753 1.00 12.36 996 LEU A N 1
ATOM 715 C CA . LEU A 1 97 ? 2.685 -34.339 -1.618 1.00 13.23 996 LEU A CA 1
ATOM 716 C C . LEU A 1 97 ? 1.479 -34.575 -2.495 1.00 14.19 996 LEU A C 1
ATOM 717 O O . LEU A 1 97 ? 0.443 -33.914 -2.304 1.00 13.54 996 LEU A O 1
ATOM 722 N N . ASP A 1 98 ? 1.661 -35.515 -3.437 1.00 15.14 997 ASP A N 1
ATOM 723 C CA . ASP A 1 98 ? 0.773 -35.654 -4.573 1.00 16.31 997 ASP A CA 1
ATOM 724 C C . ASP A 1 98 ? 0.523 -34.251 -5.146 1.00 16.31 997 ASP A C 1
ATOM 725 O O . ASP A 1 98 ? 1.477 -33.527 -5.435 1.00 18.56 997 ASP A O 1
ATOM 730 N N . ASN A 1 99 ? -0.719 -33.867 -5.306 1.00 14.94 998 ASN A N 1
ATOM 731 C CA . ASN A 1 99 ? -1.013 -32.613 -6.063 1.00 14.31 998 ASN A CA 1
ATOM 732 C C . ASN A 1 99 ? -1.394 -31.468 -5.148 1.00 14.26 998 ASN A C 1
ATOM 733 O O . ASN A 1 99 ? -2.235 -30.644 -5.536 1.00 14.40 998 ASN A O 1
ATOM 738 N N . GLU A 1 100 ? -0.832 -31.431 -3.938 1.00 13.06 999 GLU A N 1
ATOM 739 C CA . GLU A 1 100 ? -0.991 -30.225 -3.156 1.00 13.19 999 GLU A CA 1
ATOM 740 C C . GLU A 1 100 ? 0.261 -29.802 -2.393 1.00 12.00 999 GLU A C 1
ATOM 741 O O . GLU A 1 100 ? 1.075 -30.641 -1.988 1.00 11.64 999 GLU A O 1
ATOM 747 N N . LYS A 1 101 ? 0.400 -28.483 -2.289 1.00 12.22 1000 LYS A N 1
ATOM 748 C CA . LYS A 1 101 ? 1.512 -27.914 -1.572 1.00 11.44 1000 LYS A CA 1
ATOM 749 C C . LYS A 1 101 ? 1.274 -28.169 -0.089 1.00 12.29 1000 LYS A C 1
ATOM 750 O O . LYS A 1 101 ? 0.173 -27.956 0.427 1.00 11.69 1000 LYS A O 1
ATOM 756 N N . VAL A 1 102 ? 2.315 -28.651 0.569 1.00 11.50 1001 VAL A N 1
ATOM 757 C CA . VAL A 1 102 ? 2.309 -28.902 1.998 1.00 10.72 1001 VAL A CA 1
ATOM 758 C C . VAL A 1 102 ? 3.275 -28.045 2.811 1.00 10.07 1001 VAL A C 1
ATOM 759 O O . VAL A 1 102 ? 3.143 -27.960 4.045 1.00 11.00 1001 VAL A O 1
ATOM 763 N N . PHE A 1 103 ? 4.208 -27.392 2.132 1.00 10.92 1002 PHE A N 1
ATOM 764 C CA . PHE A 1 103 ? 5.135 -26.509 2.816 1.00 11.33 1002 PHE A CA 1
ATOM 765 C C . PHE A 1 103 ? 5.523 -25.389 1.879 1.00 11.42 1002 PHE A C 1
ATOM 766 O O . PHE A 1 103 ? 5.715 -25.617 0.707 1.00 11.75 1002 PHE A O 1
ATOM 774 N N . ASP A 1 104 ? 5.632 -24.199 2.430 1.00 11.22 1003 ASP A N 1
ATOM 775 C CA . ASP A 1 104 ? 6.104 -23.031 1.686 1.00 11.27 1003 ASP A CA 1
ATOM 776 C C . ASP A 1 104 ? 6.907 -22.147 2.645 1.00 12.29 1003 ASP A C 1
ATOM 777 O O . ASP A 1 104 ? 6.357 -21.633 3.610 1.00 13.13 1003 ASP A O 1
ATOM 782 N N . SER A 1 105 ? 8.221 -22.011 2.397 1.00 11.22 1004 SER A N 1
ATOM 783 C CA . SER A 1 105 ? 9.052 -21.200 3.286 1.00 11.91 1004 SER A CA 1
ATOM 784 C C . SER A 1 105 ? 8.780 -19.714 3.173 1.00 11.93 1004 SER A C 1
ATOM 785 O O . SER A 1 105 ? 9.250 -18.945 4.043 1.00 14.78 1004 SER A O 1
ATOM 788 N N . GLY A 1 106 ? 8.200 -19.294 2.057 1.00 12.13 1005 GLY A N 1
ATOM 789 C CA . GLY A 1 106 ? 8.265 -17.883 1.655 1.00 13.35 1005 GLY A CA 1
ATOM 790 C C . GLY A 1 106 ? 9.718 -17.486 1.368 1.00 13.30 1005 GLY A C 1
ATOM 791 O O . GLY A 1 106 ? 10.626 -18.334 1.237 1.00 12.80 1005 GLY A O 1
ATOM 792 N N . LEU A 1 107 ? 9.936 -16.187 1.191 1.00 13.63 1006 LEU A N 1
ATOM 793 C CA . LEU A 1 107 ? 11.247 -15.713 0.769 1.00 13.95 1006 LEU A CA 1
ATOM 794 C C . LEU A 1 107 ? 12.285 -15.996 1.820 1.00 12.94 1006 LEU A C 1
ATOM 795 O O . LEU A 1 107 ? 12.101 -15.667 3.001 1.00 14.26 1006 LEU A O 1
ATOM 800 N N . MET A 1 108 ? 13.438 -16.506 1.361 1.00 11.70 1007 MET A N 1
ATOM 801 C CA . MET A 1 108 ? 14.623 -16.690 2.182 1.00 11.35 1007 MET A CA 1
ATOM 802 C C . MET A 1 108 ? 15.795 -16.057 1.425 1.00 11.25 1007 MET A C 1
ATOM 803 O O . MET A 1 108 ? 16.016 -16.355 0.250 1.00 12.22 1007 MET A O 1
ATOM 808 N N . THR A 1 109 ? 16.522 -15.212 2.145 1.00 11.93 1008 THR A N 1
ATOM 809 C CA . THR A 1 109 ? 17.734 -14.644 1.627 1.00 12.77 1008 THR A CA 1
ATOM 810 C C . THR A 1 109 ? 18.936 -15.266 2.386 1.00 12.95 1008 THR A C 1
ATOM 811 O O . THR A 1 109 ? 18.784 -16.175 3.214 1.00 13.03 1008 THR A O 1
ATOM 815 N N . GLY A 1 110 ? 20.150 -14.773 2.098 1.00 13.35 1009 GLY A N 1
ATOM 816 C CA . GLY A 1 110 ? 21.328 -15.343 2.708 1.00 13.47 1009 GLY A CA 1
ATOM 817 C C . GLY A 1 110 ? 21.345 -15.367 4.232 1.00 14.62 1009 GLY A C 1
ATOM 818 O O . GLY A 1 110 ? 21.980 -16.244 4.836 1.00 17.43 1009 GLY A O 1
ATOM 819 N N . ASP A 1 111 ? 20.667 -14.401 4.854 1.00 14.81 1010 ASP A N 1
ATOM 820 C CA . ASP A 1 111 ? 20.691 -14.280 6.329 1.00 16.13 1010 ASP A CA 1
ATOM 821 C C . ASP A 1 111 ? 19.442 -14.827 6.999 1.00 15.54 1010 ASP A C 1
ATOM 822 O O . ASP A 1 111 ? 19.288 -14.735 8.226 1.00 17.13 1010 ASP A O 1
ATOM 827 N N . THR A 1 112 ? 18.543 -15.410 6.208 1.00 14.33 1011 THR A N 1
ATOM 828 C CA . THR A 1 112 ? 17.316 -15.929 6.778 1.00 13.59 1011 THR A CA 1
ATOM 829 C C . THR A 1 112 ? 17.566 -17.263 7.482 1.00 13.58 1011 THR A C 1
ATOM 830 O O . THR A 1 112 ? 18.131 -18.207 6.891 1.00 13.25 1011 THR A O 1
ATOM 834 N N . THR A 1 113 ? 17.147 -17.346 8.738 1.00 13.25 1012 THR A N 1
ATOM 835 C CA . THR A 1 113 ? 17.374 -18.567 9.505 1.00 13.77 1012 THR A CA 1
ATOM 836 C C . THR A 1 113 ? 16.709 -19.765 8.814 1.00 12.63 1012 THR A C 1
ATOM 837 O O . THR A 1 113 ? 15.598 -19.637 8.312 1.00 13.65 1012 THR A O 1
ATOM 841 N N . GLN A 1 114 ? 17.421 -20.895 8.831 1.00 12.18 1013 GLN A N 1
ATOM 842 C CA . GLN A 1 114 ? 16.886 -22.108 8.255 1.00 12.59 1013 GLN A CA 1
ATOM 843 C C . GLN A 1 114 ? 15.509 -22.428 8.845 1.00 13.08 1013 GLN A C 1
ATOM 844 O O . GLN A 1 114 ? 15.211 -22.082 9.993 1.00 13.31 1013 GLN A O 1
ATOM 850 N N . LYS A 1 115 ? 14.689 -23.129 8.068 1.00 12.33 1014 LYS A N 1
ATOM 851 C CA . LYS A 1 115 ? 13.389 -23.592 8.487 1.00 12.73 1014 LYS A CA 1
ATOM 852 C C . LYS A 1 115 ? 13.348 -25.121 8.505 1.00 12.10 1014 LYS A C 1
ATOM 853 O O . LYS A 1 115 ? 13.937 -25.778 7.656 1.00 13.66 1014 LYS A O 1
ATOM 859 N N . HIS A 1 116 ? 12.616 -25.675 9.485 1.00 12.15 1015 HIS A N 1
ATOM 860 C CA . HIS A 1 116 ? 12.412 -27.094 9.571 1.00 12.18 1015 HIS A CA 1
ATOM 861 C C . HIS A 1 116 ? 11.072 -27.472 8.939 1.00 11.94 1015 HIS A C 1
ATOM 862 O O . HIS A 1 116 ? 10.069 -26.786 9.152 1.00 14.26 1015 HIS A O 1
ATOM 869 N N . VAL A 1 117 ? 11.102 -28.578 8.182 1.00 11.93 1016 VAL A N 1
ATOM 870 C CA . VAL A 1 117 ? 9.948 -29.132 7.523 1.00 12.01 1016 VAL A CA 1
ATOM 871 C C . VAL A 1 117 ? 9.692 -30.513 8.165 1.00 11.42 1016 VAL A C 1
ATOM 872 O O . VAL A 1 117 ? 10.597 -31.327 8.259 1.00 11.75 1016 VAL A O 1
ATOM 876 N N . LYS A 1 118 ? 8.443 -30.757 8.563 1.00 12.25 1017 LYS A N 1
ATOM 877 C CA . LYS A 1 118 ? 8.013 -32.100 9.022 1.00 11.53 1017 LYS A CA 1
ATOM 878 C C . LYS A 1 118 ? 6.570 -32.230 8.579 1.00 12.04 1017 LYS A C 1
ATOM 879 O O . LYS A 1 118 ? 5.683 -31.595 9.154 1.00 13.61 1017 LYS A O 1
ATOM 885 N N . VAL A 1 119 ? 6.402 -32.925 7.453 1.00 11.17 1018 VAL A N 1
ATOM 886 C CA . VAL A 1 119 ? 5.073 -33.073 6.842 1.00 11.90 1018 VAL A CA 1
ATOM 887 C C . VAL A 1 119 ? 4.705 -34.556 6.7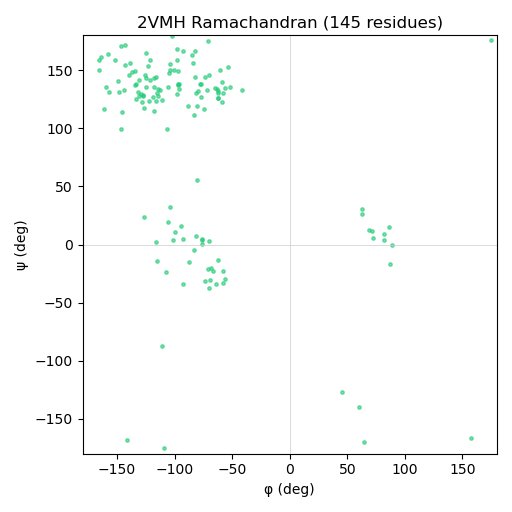39 1.00 12.68 1018 VAL A C 1
ATOM 888 O O . VAL A 1 119 ? 5.542 -35.426 6.459 1.00 13.08 1018 VAL A O 1
ATOM 892 N N . PRO A 1 120 ? 3.437 -34.853 6.973 1.00 14.33 1019 PRO A N 1
ATOM 893 C CA . PRO A 1 120 ? 3.014 -36.244 6.957 1.00 15.13 1019 PRO A CA 1
ATOM 894 C C . PRO A 1 120 ? 2.873 -36.787 5.546 1.00 16.33 1019 PRO A C 1
ATOM 895 O O . PRO A 1 120 ? 2.345 -36.092 4.668 1.00 17.32 1019 PRO A O 1
ATOM 899 N N . ILE A 1 121 ? 3.323 -38.015 5.325 1.00 16.32 1020 ILE A N 1
ATOM 900 C CA . ILE A 1 121 ? 3.300 -38.584 3.990 1.00 17.06 1020 ILE A CA 1
ATOM 901 C C . ILE A 1 121 ? 2.393 -39.809 3.859 1.00 19.12 1020 ILE A C 1
ATOM 902 O O . ILE A 1 121 ? 2.278 -40.344 2.779 1.00 18.74 1020 ILE A O 1
ATOM 907 N N . ALA A 1 122 ? 1.709 -40.184 4.936 1.00 20.28 1021 ALA A N 1
ATOM 908 C CA . ALA A 1 122 ? 0.887 -41.398 4.925 1.00 23.26 1021 ALA A CA 1
ATOM 909 C C . ALA A 1 122 ? -0.132 -41.256 3.829 1.00 22.84 1021 ALA A C 1
ATOM 910 O O . ALA A 1 122 ? -0.783 -40.213 3.660 1.00 25.21 1021 ALA A O 1
ATOM 912 N N . GLY A 1 123 ? -0.222 -42.303 3.001 1.00 24.82 1022 GLY A N 1
ATOM 913 C CA . GLY A 1 123 ? -1.223 -42.366 1.950 1.00 24.01 1022 GLY A CA 1
ATOM 914 C C . GLY A 1 123 ? -0.891 -41.619 0.676 1.00 23.46 1022 GLY A C 1
ATOM 915 O O . GLY A 1 123 ? -1.694 -41.546 -0.244 1.00 24.81 1022 GLY A O 1
ATOM 916 N N . LYS A 1 124 ? 0.319 -41.056 0.614 1.00 21.32 1023 LYS A N 1
ATOM 917 C CA . LYS A 1 124 ? 0.688 -40.286 -0.546 1.00 20.31 1023 LYS A CA 1
ATOM 918 C C . LYS A 1 124 ? 1.631 -41.069 -1.446 1.00 17.92 1023 LYS A C 1
ATOM 919 O O . LYS A 1 124 ? 2.339 -41.943 -0.948 1.00 18.31 1023 LYS A O 1
ATOM 925 N N . ASN A 1 125 ? 1.658 -40.736 -2.734 1.00 17.02 1024 ASN A N 1
ATOM 926 C CA . ASN A 1 125 ? 2.422 -41.474 -3.723 1.00 18.40 1024 ASN A CA 1
ATOM 927 C C . ASN A 1 125 ? 3.665 -40.738 -4.227 1.00 16.37 1024 ASN A C 1
ATOM 928 O O . ASN A 1 125 ? 4.590 -41.367 -4.712 1.00 15.88 1024 ASN A O 1
ATOM 933 N N . THR A 1 126 ? 3.662 -39.415 -4.116 1.00 15.37 1025 THR A N 1
ATOM 934 C CA . THR A 1 126 ? 4.705 -38.626 -4.781 1.00 14.54 1025 THR A CA 1
ATOM 935 C C . THR A 1 126 ? 5.090 -37.428 -3.919 1.00 14.11 1025 THR A C 1
ATOM 936 O O . THR A 1 126 ? 4.238 -36.727 -3.407 1.00 15.29 1025 THR A O 1
ATOM 940 N N . LEU A 1 127 ? 6.404 -37.243 -3.779 1.00 12.81 1026 LEU A N 1
ATOM 941 C CA . LEU A 1 127 ? 6.965 -36.124 -3.035 1.00 12.01 1026 LEU A CA 1
ATOM 942 C C . LEU A 1 127 ? 7.708 -35.246 -4.033 1.00 12.27 1026 LEU A C 1
ATOM 943 O O . LEU A 1 127 ? 8.569 -35.745 -4.761 1.00 13.89 1026 LEU A O 1
ATOM 948 N N . LYS A 1 128 ? 7.395 -33.956 -4.031 1.00 12.51 1027 LYS A N 1
ATOM 949 C CA . LYS A 1 128 ? 8.042 -33.035 -4.974 1.00 12.90 1027 LYS A CA 1
ATOM 950 C C . LYS A 1 128 ? 8.629 -31.854 -4.208 1.00 11.70 1027 LYS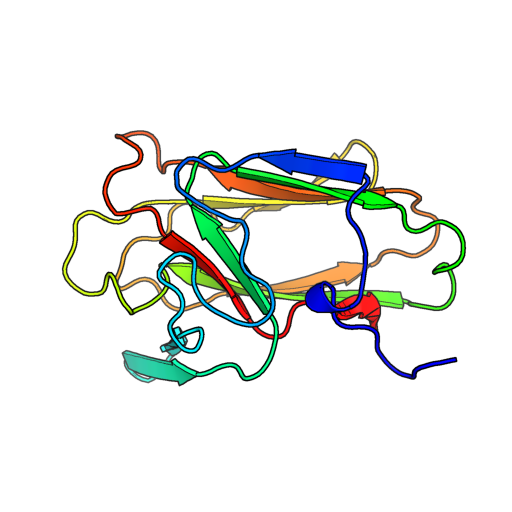 A C 1
ATOM 951 O O . LYS A 1 128 ? 7.954 -31.230 -3.399 1.00 12.45 1027 LYS A O 1
ATOM 957 N N . LEU A 1 129 ? 9.912 -31.599 -4.449 1.00 10.30 1028 LEU A N 1
ATOM 958 C CA . LEU A 1 129 ? 10.637 -30.500 -3.822 1.00 11.09 1028 LEU A CA 1
ATOM 959 C C . LEU A 1 129 ? 10.802 -29.431 -4.904 1.00 11.01 1028 LEU A C 1
ATOM 960 O O . LEU A 1 129 ? 11.168 -29.737 -6.060 1.00 11.36 1028 LEU A O 1
ATOM 965 N N . VAL A 1 130 ? 10.562 -28.186 -4.532 1.00 11.59 1029 VAL A N 1
ATOM 966 C CA . VAL A 1 130 ? 10.688 -27.073 -5.471 1.00 11.86 1029 VAL A CA 1
ATOM 967 C C . VAL A 1 130 ? 11.520 -25.963 -4.806 1.00 10.97 1029 VAL A C 1
ATOM 968 O O . VAL A 1 130 ? 11.258 -25.574 -3.653 1.00 11.37 1029 VAL A O 1
ATOM 972 N N . VAL A 1 131 ? 12.520 -25.455 -5.534 1.00 10.32 1030 VAL A N 1
ATOM 973 C CA . VAL A 1 131 ? 13.216 -24.246 -5.125 1.00 10.46 1030 VAL A CA 1
ATOM 974 C C . VAL A 1 131 ? 13.007 -23.183 -6.207 1.00 9.54 1030 VAL A C 1
ATOM 975 O O . VAL A 1 131 ? 13.415 -23.369 -7.374 1.00 10.76 1030 VAL A O 1
ATOM 979 N N . LYS A 1 132 ? 12.298 -22.117 -5.808 1.00 11.65 1031 LYS A N 1
ATOM 980 C CA . LYS A 1 132 ? 11.983 -21.001 -6.704 1.00 11.98 1031 LYS A CA 1
ATOM 981 C C . LYS A 1 132 ? 12.971 -19.863 -6.485 1.00 11.64 1031 LYS A C 1
ATOM 982 O O . LYS A 1 132 ? 13.677 -19.824 -5.469 1.00 11.15 1031 LYS A O 1
ATOM 988 N N . ASP A 1 133 ? 12.946 -18.900 -7.409 1.00 11.47 1032 ASP A N 1
ATOM 989 C CA . ASP A 1 133 ? 14.029 -17.926 -7.495 1.00 12.25 1032 ASP A CA 1
ATOM 990 C C . ASP A 1 133 ? 13.804 -16.602 -6.748 1.00 12.24 1032 ASP A C 1
ATOM 991 O O . ASP A 1 133 ? 14.509 -15.634 -6.991 1.00 11.47 1032 ASP A O 1
ATOM 996 N N . GLY A 1 134 ? 12.841 -16.553 -5.848 1.00 13.35 1033 GLY A N 1
ATOM 997 C CA . GLY A 1 134 ? 12.625 -15.365 -5.013 1.00 14.07 1033 GLY A CA 1
ATOM 998 C C . GLY A 1 134 ? 12.041 -14.181 -5.752 1.00 15.77 1033 GLY A C 1
ATOM 999 O O . GLY A 1 134 ? 11.921 -13.096 -5.157 1.00 17.78 1033 GLY A O 1
ATOM 1000 N N . GLY A 1 135 ? 11.684 -14.369 -7.021 1.00 15.87 1034 GLY A N 1
ATOM 1001 C CA . GLY A 1 135 ? 11.024 -13.326 -7.837 1.00 16.88 1034 GLY A CA 1
ATOM 1002 C C . GLY A 1 135 ? 11.951 -12.293 -8.465 1.00 17.01 1034 GLY A C 1
ATOM 1003 O O . GLY A 1 135 ? 11.472 -11.284 -9.050 1.00 20.33 1034 GLY A O 1
ATOM 1004 N N . ASP A 1 136 ? 13.262 -12.541 -8.374 1.00 16.63 1035 ASP A N 1
ATOM 1005 C CA . ASP A 1 136 ? 14.231 -11.657 -9.001 1.00 16.80 1035 ASP A CA 1
ATOM 1006 C C . ASP A 1 136 ? 14.968 -12.270 -10.206 1.00 17.66 1035 ASP A C 1
ATOM 1007 O O . ASP A 1 136 ? 14.592 -12.018 -11.386 1.00 20.67 1035 ASP A O 1
ATOM 1012 N N . SER A 1 137 ? 16.061 -12.963 -9.943 1.00 15.87 1036 SER A N 1
ATOM 1013 C CA . SER A 1 137 ? 16.782 -13.798 -10.894 1.00 15.21 1036 SER A CA 1
ATOM 1014 C C . SER A 1 137 ? 17.278 -15.008 -10.109 1.00 13.64 1036 SER A C 1
ATOM 1015 O O . SER A 1 137 ? 17.196 -15.011 -8.884 1.00 11.72 1036 SER A O 1
ATOM 1018 N N . ILE A 1 138 ? 17.823 -15.982 -10.808 1.00 12.04 1037 ILE A N 1
ATOM 1019 C CA . ILE A 1 138 ? 18.390 -17.154 -10.105 1.00 11.74 1037 ILE A CA 1
ATOM 1020 C C . ILE A 1 138 ? 19.801 -16.921 -9.560 1.00 11.38 1037 ILE A C 1
ATOM 1021 O O . ILE A 1 138 ? 20.432 -17.847 -9.014 1.00 11.72 1037 ILE A O 1
ATOM 1026 N N . GLY A 1 139 ? 20.296 -15.682 -9.633 1.00 11.82 1038 GLY A N 1
ATOM 1027 C CA . GLY A 1 139 ? 21.667 -15.405 -9.206 1.00 12.01 1038 GLY A CA 1
ATOM 1028 C C . GLY A 1 139 ? 21.890 -15.779 -7.754 1.00 11.12 1038 GLY A C 1
ATOM 1029 O O . GLY A 1 139 ? 21.173 -15.292 -6.892 1.00 11.82 1038 GLY A O 1
ATOM 1030 N N . SER A 1 140 ? 22.861 -16.660 -7.511 1.00 10.74 1039 SER A N 1
ATOM 1031 C CA . SER A 1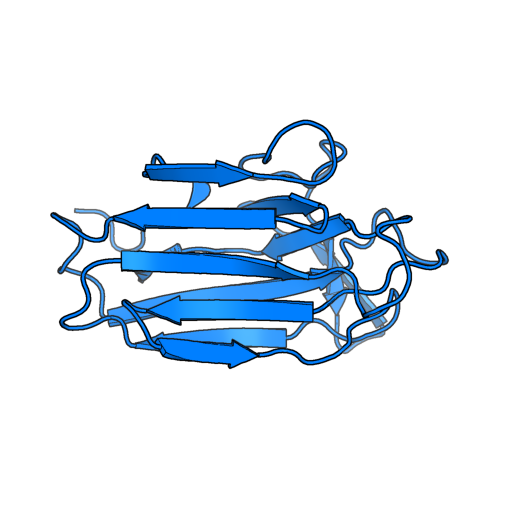 140 ? 23.256 -17.062 -6.152 1.00 10.55 1039 SER A CA 1
ATOM 1032 C C . SER A 1 140 ? 22.224 -17.940 -5.436 1.00 10.26 1039 SER A C 1
ATOM 1033 O O . SER A 1 140 ? 22.354 -18.195 -4.230 1.00 10.20 1039 SER A O 1
ATOM 1036 N N . ASP A 1 141 ? 21.238 -18.428 -6.196 1.00 10.22 1040 ASP A N 1
ATOM 1037 C CA . ASP A 1 141 ? 20.085 -19.163 -5.591 1.00 9.69 1040 ASP A CA 1
ATOM 1038 C C . ASP A 1 141 ? 20.397 -20.632 -5.260 1.00 9.48 1040 ASP A C 1
ATOM 1039 O O . ASP A 1 141 ? 19.759 -21.554 -5.780 1.00 10.00 1040 ASP A O 1
ATOM 1044 N N . HIS A 1 142 ? 21.443 -20.833 -4.465 1.00 10.16 1041 HIS A N 1
ATOM 1045 C CA . HIS A 1 142 ? 21.834 -22.139 -4.036 1.00 9.97 1041 HIS A CA 1
ATOM 1046 C C . HIS A 1 142 ? 20.968 -22.517 -2.833 1.00 10.07 1041 HIS A C 1
ATOM 1047 O O . HIS A 1 142 ? 21.062 -21.885 -1.784 1.00 10.34 1041 HIS A O 1
ATOM 1054 N N . GLY A 1 143 ? 20.073 -23.495 -3.014 1.00 10.61 1042 GLY A N 1
ATOM 1055 C CA . GLY A 1 143 ? 19.173 -23.947 -1.945 1.00 10.56 1042 GLY A CA 1
ATOM 1056 C C . GLY A 1 143 ? 19.509 -25.376 -1.575 1.00 10.37 1042 GLY A C 1
ATOM 1057 O O . GLY A 1 143 ? 19.692 -26.252 -2.453 1.00 9.67 1042 GLY A O 1
ATOM 1058 N N . SER A 1 144 ? 19.593 -25.612 -0.256 1.00 9.65 1043 SER A N 1
ATOM 1059 C CA . SER A 1 144 ? 19.966 -26.915 0.214 1.00 10.08 1043 SER A CA 1
ATOM 1060 C C . SER A 1 144 ? 18.922 -27.460 1.176 1.00 10.24 1043 SER A C 1
ATOM 1061 O O . SER A 1 144 ? 18.298 -26.684 1.916 1.00 10.65 1043 SER A O 1
ATOM 1064 N N . PHE A 1 145 ? 18.710 -28.782 1.074 1.00 8.84 1044 PHE A N 1
ATOM 1065 C CA . PHE A 1 145 ? 17.806 -29.524 1.951 1.00 10.35 1044 PHE A CA 1
ATOM 1066 C C . PHE A 1 145 ? 18.681 -30.355 2.915 1.00 10.06 1044 PHE A C 1
ATOM 1067 O O . PHE A 1 145 ? 19.242 -31.381 2.523 1.00 10.70 1044 PHE A O 1
ATOM 1075 N N . GLY A 1 146 ? 18.869 -29.844 4.136 1.00 10.00 1045 GLY A N 1
ATOM 1076 C CA . GLY A 1 146 ? 19.715 -30.449 5.112 1.00 10.57 1045 GLY A CA 1
ATOM 1077 C C . GLY A 1 146 ? 18.970 -31.590 5.817 1.00 10.38 1045 GLY A C 1
ATOM 1078 O O . GLY A 1 146 ? 17.876 -31.406 6.341 1.00 10.71 1045 GLY A O 1
ATOM 1079 N N . ASP A 1 147 ? 19.639 -32.739 5.883 1.00 9.88 1046 ASP A N 1
ATOM 1080 C CA . ASP A 1 147 ? 19.134 -33.925 6.585 1.00 10.11 1046 ASP A CA 1
ATOM 1081 C C . ASP A 1 147 ? 17.832 -34.472 5.965 1.00 10.35 1046 ASP A C 1
ATOM 1082 O O . ASP A 1 147 ? 17.084 -35.230 6.622 1.00 11.57 1046 ASP A O 1
ATOM 1087 N N . ALA A 1 148 ? 17.629 -34.212 4.666 1.00 10.05 1047 ALA A N 1
ATOM 1088 C CA . ALA A 1 148 ? 16.346 -34.544 4.010 1.00 9.36 1047 ALA A CA 1
ATOM 1089 C C . ALA A 1 148 ? 16.143 -36.056 4.059 1.00 10.10 1047 ALA A C 1
ATOM 1090 O O . ALA A 1 148 ? 16.995 -36.819 3.559 1.00 11.64 1047 ALA A O 1
ATOM 1092 N N . LYS A 1 149 ? 14.999 -36.481 4.583 1.00 10.05 1048 LYS A N 1
ATOM 1093 C CA . LYS A 1 149 ? 14.771 -37.910 4.743 1.00 10.87 1048 LYS A CA 1
ATOM 1094 C C . LYS A 1 149 ? 13.304 -38.240 4.981 1.00 10.46 1048 LYS A C 1
ATOM 1095 O O . LYS A 1 149 ? 12.511 -37.363 5.345 1.00 10.45 1048 LYS A O 1
ATOM 1101 N N . LEU A 1 150 ? 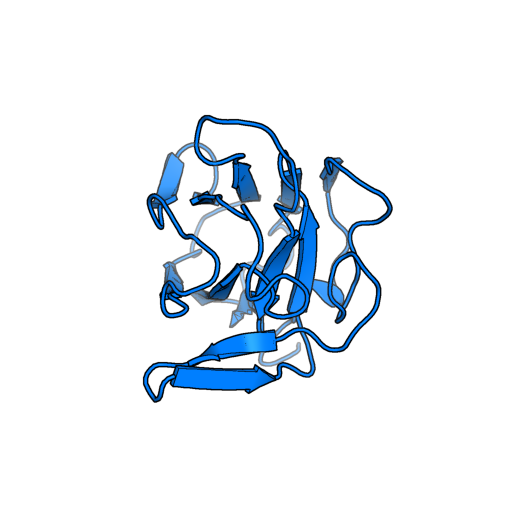12.979 -39.507 4.753 1.00 10.32 1049 LEU A N 1
ATOM 1102 C CA . LEU A 1 150 ? 11.731 -40.095 5.182 1.00 10.67 1049 LEU A CA 1
ATOM 1103 C C . LEU A 1 150 ? 11.991 -40.792 6.510 1.00 11.31 1049 LEU A C 1
ATOM 1104 O O . LEU A 1 150 ? 13.027 -41.454 6.681 1.00 11.73 1049 LEU A O 1
ATOM 1109 N N . THR A 1 151 ? 11.055 -40.633 7.442 1.00 11.52 1050 THR A N 1
ATOM 1110 C CA . THR A 1 151 ? 11.260 -41.161 8.797 1.00 12.38 1050 THR A CA 1
ATOM 1111 C C . THR A 1 151 ? 9.931 -41.391 9.503 1.00 13.54 1050 THR A C 1
ATOM 1112 O O . THR A 1 151 ? 8.863 -41.080 8.905 1.00 14.55 1050 THR A O 1
#

Nearest PDB structures (foldseek):
  2vmg-assembly1_A  TM=9.999E-01  e=2.260E-26  Clostridium perfringens
  7jrm-assembly1_A  TM=9.667E-01  e=7.134E-17  Clostridium perfringens ATCC 13124
  7jrl-assembly1_A  TM=9.646E-01  e=1.093E-16  Clostridium perfringens ATCC 13124
  7js4-assembly1_A  TM=9.572E-01  e=3.012E-16  Clostridium perfringens ATCC 13124
  8pvs-assembly2_B  TM=9.018E-01  e=2.417E-09  Akkermansia muciniphila

Solvent-accessible surface area: 6799 Å² total; per-residue (Å²): 149,86,131,29,8,55,0,13,86,28,135,58,136,60,36,54,38,32,119,55,122,22,41,101,44,14,0,4,70,45,78,81,0,17,0,41,3,168,125,37,112,118,50,74,21,125,54,0,0,0,0,12,0,77,0,54,0,22,1,38,6,141,54,30,124,139,13,87,76,0,31,1,57,0,1,2,0,8,45,34,48,82,58,105,1,7,0,15,0,7,0,56,3,43,153,105,97,50,36,67,14,33,111,0,55,5,106,40,51,35,76,92,0,116,12,86,6,76,77,80,92,34,0,65,1,6,1,82,43,32,78,91,65,70,31,27,0,14,0,0,0,0,38,0,39,0,52

Organism: Clostridium perfringens (strain ATCC 13124 / DSM 756 / JCM 1290 / NCIMB 6125 / NCTC 8237 / Type A) (NCBI:txid195103)

Sequence (147 aa):
VETSVYLSELEWKSASTGYGEIQKDASCDGNTITLKGENGEKVSYDKGIGTHAHSEIVYSLEGLDYYDYFETFVGVDQEMAGTVASISFEVYLDNEKVFDSGLMTGDTTQKHVKVPIAGKNTLKLVVKDGGDSIGSDHGSFGDAKLT

InterPro domains:
  IPR002105 Dockerin type I repeat [PS00448] (1431-1450)
  IPR003961 Fibronectin type III [cd00063] (819-906)
  IPR008928 Six-hairpin glycosidase superfamily [SSF48208] (296-776)
  IPR008979 Galactose-binding-like domain superfamily [SSF49785] (906-1052)
  IPR012341 Six-hairpin glycosidase-like superfamily [G3DSA:1.50.10.10] (266-713)
  IPR013222 Glycosyl hydrolase family 98, putative carbohydrate-binding module [PF08305] (907-1050)
  IPR013222 Glycosyl hydrolase family 98, putative carbohydrate-binding module [SM00776] (904-1051)
  IPR013320 Concanavalin A-like lectin/glucanase domain superfamily [SSF49899] (1139-1334)
  IPR013783 Immunoglobulin-like fold [G3DSA:2.60.40.10] (825-902)
  IPR018247 EF-Hand 1, calcium-binding site [PS00018] (1431-1443)
  IPR027414 Glycosyl hydrolase family 95, N-terminal domain [PF14498] (50-287)
  IPR036116 Fibronectin type III superfamily [SSF49265] (815-907)
  IPR036439 Dockerin domain superfamily [G3DSA:1.10.1330.10] (1430-1479)
  IPR038637 NPCBM domain superfamily [G3DSA:2.60.120.1060] (903-1050)
  IPR049053 Alpha fucosidase A-like, C-terminal domain [PF21307] (715-811)
  IPR054363 Glycosyl hydrolase family 95, catalytic domain [PF22124] (313-713)

CATH classification: 2.60.120.1060

Secondary structure (DSSP, 8-state):
--SSEEGGGSPPSEEE-SSS-PEESS-TTSSPEEEE-TTSSEEEESSEEEEESSEEEEEE-TT-TT-SEEEEEEEE-GGGTTS--EEEEEEEETTEEEEE---EETTSPPEEEEEE-TT--EEEEEEE-TTS--TT-EEEEEEEEE-

Radius of gyration: 13.97 Å; Cα contacts (8 Å, |Δi|>4): 434; chains: 1; bounding box: 32×40×30 Å

Foldseek 3Di:
DDPKFAVLNADFPDKDAPDADFDWQAASVRHFFWFQAPVRDIDGFRTWIKGFPAMKTKHWCVVVLVFFWWKWKKAQGLVLQPHAAKKWKWKDFAPDTDDIRQIGGNRRHIDMDIGTRHPTTMIMIGIHRRPDDRVSHIMITGRTITD